Protein AF-A0A2V9XZ76-F1 (afdb_monomer_lite)

pLDDT: mean 76.07, std 20.25, range [34.03, 96.56]

Radius of gyration: 24.36 Å; chains: 1; bounding box: 45×66×50 Å

Structure (mmCIF, N/CA/C/O backbone):
data_AF-A0A2V9XZ76-F1
#
_entry.id   AF-A0A2V9XZ76-F1
#
loop_
_atom_site.group_PDB
_atom_site.id
_atom_site.type_symbol
_atom_site.label_atom_id
_atom_site.label_alt_id
_atom_site.label_comp_id
_atom_site.label_asym_id
_atom_site.label_entity_id
_atom_site.label_seq_id
_atom_site.pdbx_PDB_ins_code
_atom_site.Cartn_x
_atom_site.Cartn_y
_atom_site.Cartn_z
_atom_site.occupancy
_atom_site.B_iso_or_equiv
_atom_site.auth_seq_id
_atom_site.auth_comp_id
_atom_site.auth_asym_id
_atom_site.auth_atom_id
_atom_site.pdbx_PDB_model_num
ATOM 1 N N . MET A 1 1 ? 4.699 14.493 -15.546 1.00 86.31 1 MET A N 1
ATOM 2 C CA . MET A 1 1 ? 5.493 13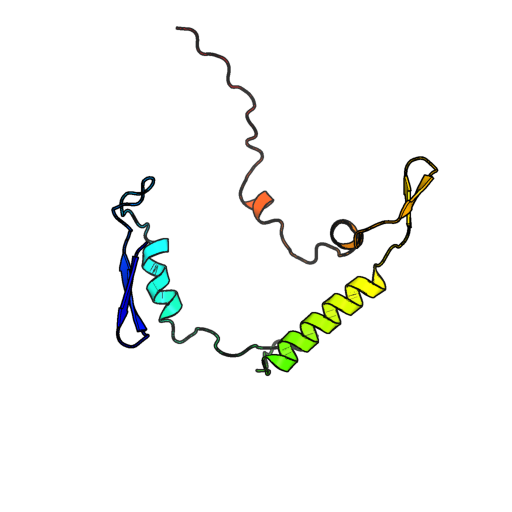.243 -15.535 1.00 86.31 1 MET A CA 1
ATOM 3 C C . MET A 1 1 ? 4.811 12.307 -16.501 1.00 86.31 1 MET A C 1
ATOM 5 O O . MET A 1 1 ? 3.592 12.213 -16.441 1.00 86.31 1 MET A O 1
ATOM 9 N N . ILE A 1 2 ? 5.573 11.661 -17.369 1.00 89.56 2 ILE A N 1
ATOM 10 C CA . ILE A 1 2 ? 5.072 10.737 -18.383 1.00 89.56 2 ILE A CA 1
ATOM 11 C C . ILE A 1 2 ? 5.649 9.357 -18.072 1.00 89.56 2 ILE A C 1
ATOM 13 O O . ILE A 1 2 ? 6.817 9.232 -17.703 1.00 89.56 2 ILE A O 1
ATOM 17 N N . ALA A 1 3 ? 4.807 8.331 -18.164 1.00 91.12 3 ALA A N 1
ATOM 18 C CA . ALA A 1 3 ? 5.172 6.947 -17.907 1.00 91.12 3 ALA A CA 1
ATOM 19 C C . ALA A 1 3 ? 5.003 6.135 -19.190 1.00 91.12 3 ALA A C 1
ATOM 21 O O . ALA A 1 3 ? 3.913 6.085 -19.760 1.00 91.12 3 ALA A O 1
ATOM 22 N N . ALA A 1 4 ? 6.073 5.474 -19.622 1.00 91.06 4 ALA A N 1
ATOM 23 C CA . ALA A 1 4 ? 6.016 4.544 -20.736 1.00 91.06 4 ALA A CA 1
ATOM 24 C C . ALA A 1 4 ? 5.711 3.138 -20.202 1.00 91.06 4 ALA A C 1
ATOM 26 O O . ALA A 1 4 ? 6.365 2.657 -19.270 1.00 91.06 4 ALA A O 1
ATOM 27 N N . VAL A 1 5 ? 4.715 2.479 -20.795 1.00 93.62 5 VAL A N 1
ATOM 28 C CA . VAL A 1 5 ? 4.245 1.145 -20.398 1.00 93.62 5 VAL A CA 1
ATOM 29 C C . VAL A 1 5 ? 4.290 0.220 -21.605 1.00 93.62 5 VAL A C 1
ATOM 31 O O . VAL A 1 5 ? 3.811 0.569 -22.683 1.00 93.62 5 VAL A O 1
ATOM 34 N N . ARG A 1 6 ? 4.835 -0.980 -21.415 1.00 93.50 6 ARG A N 1
ATOM 35 C CA . ARG A 1 6 ? 4.830 -2.050 -22.415 1.00 93.50 6 ARG A CA 1
ATOM 36 C C . ARG A 1 6 ? 4.379 -3.338 -21.751 1.00 93.50 6 ARG A C 1
ATOM 38 O O . ARG A 1 6 ? 4.868 -3.673 -20.679 1.00 93.50 6 ARG A O 1
ATOM 45 N N . GLU A 1 7 ? 3.435 -4.043 -22.374 1.00 92.94 7 GLU A N 1
ATOM 46 C CA . GLU A 1 7 ? 2.931 -5.335 -21.871 1.00 92.94 7 GLU A CA 1
ATOM 47 C C . GLU A 1 7 ? 2.448 -5.253 -20.405 1.00 92.94 7 GLU A C 1
ATOM 49 O O . GLU A 1 7 ? 2.671 -6.150 -19.595 1.00 92.94 7 GLU A O 1
ATOM 54 N N . GLY A 1 8 ? 1.830 -4.124 -20.034 1.00 89.81 8 GLY A N 1
ATOM 55 C CA . GLY A 1 8 ? 1.342 -3.866 -18.674 1.00 89.81 8 GLY A CA 1
ATOM 56 C C . GLY A 1 8 ? 2.431 -3.571 -17.635 1.00 89.81 8 GLY A C 1
ATOM 57 O O . GLY A 1 8 ? 2.111 -3.386 -16.462 1.00 89.81 8 GLY A O 1
ATOM 58 N N . LYS A 1 9 ? 3.706 -3.499 -18.035 1.00 88.62 9 LYS A N 1
ATOM 59 C CA . LYS A 1 9 ? 4.834 -3.168 -17.158 1.00 88.62 9 LYS A CA 1
ATOM 60 C C . LYS A 1 9 ? 5.357 -1.766 -17.445 1.00 88.62 9 LYS A C 1
ATOM 62 O O . LYS A 1 9 ? 5.534 -1.371 -18.596 1.00 88.62 9 LYS A O 1
ATOM 67 N N . LEU A 1 10 ? 5.627 -1.027 -16.374 1.00 89.62 10 LEU A N 1
ATOM 68 C CA . LEU A 1 10 ? 6.305 0.260 -16.437 1.00 89.62 10 LEU A CA 1
ATOM 69 C C . LEU A 1 10 ? 7.744 0.043 -16.929 1.00 89.62 10 LEU A C 1
ATOM 71 O O . LEU A 1 10 ? 8.470 -0.751 -16.332 1.00 89.62 10 LEU A O 1
ATOM 75 N N . ILE A 1 11 ? 8.142 0.733 -18.001 1.00 90.50 11 ILE A N 1
ATOM 76 C CA . ILE A 1 11 ? 9.492 0.627 -18.587 1.00 90.50 11 ILE A CA 1
ATOM 77 C C . ILE A 1 11 ? 10.346 1.872 -18.340 1.00 90.50 11 ILE A C 1
ATOM 79 O O . ILE A 1 11 ? 11.558 1.756 -18.194 1.00 90.50 11 ILE A O 1
ATOM 83 N N . SER A 1 12 ? 9.729 3.054 -18.285 1.00 87.81 12 SER A N 1
ATOM 84 C CA . SER A 1 12 ? 10.426 4.320 -18.056 1.00 87.81 12 SER A CA 1
ATOM 85 C C . SER A 1 12 ? 9.483 5.362 -17.461 1.00 87.81 12 SER A C 1
ATOM 87 O O . SER A 1 12 ? 8.268 5.306 -17.673 1.00 87.81 12 SER A O 1
ATOM 89 N N . MET A 1 13 ? 10.058 6.315 -16.729 1.00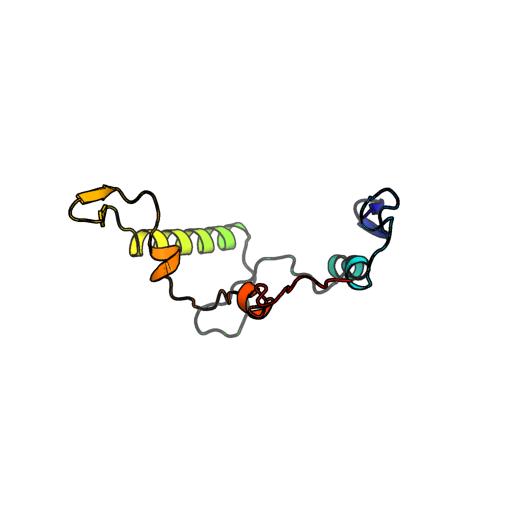 88.88 13 MET A N 1
ATOM 90 C CA . MET A 1 13 ? 9.380 7.520 -16.264 1.00 88.88 13 MET A CA 1
ATOM 91 C C . MET A 1 13 ? 10.245 8.742 -16.527 1.00 88.88 13 MET A C 1
ATOM 93 O O . MET A 1 13 ? 11.414 8.780 -16.146 1.00 88.88 13 MET A O 1
ATOM 97 N N . GLU A 1 14 ? 9.635 9.759 -17.119 1.00 88.25 14 GLU A N 1
ATOM 98 C CA . GLU A 1 14 ? 10.293 11.008 -17.477 1.00 88.25 14 GLU A CA 1
ATOM 99 C C . GLU A 1 14 ? 9.437 12.224 -17.119 1.00 88.25 14 GLU A C 1
ATOM 101 O O . GLU A 1 14 ? 8.264 12.129 -16.730 1.00 88.25 14 GLU A O 1
ATOM 106 N N . GLY A 1 15 ? 10.056 13.399 -17.156 1.00 89.00 15 GLY A N 1
ATOM 107 C CA . GLY A 1 15 ? 9.340 14.640 -16.923 1.00 89.00 15 GLY A CA 1
ATOM 108 C C . GLY A 1 15 ? 8.472 14.987 -18.117 1.00 89.00 15 GLY A C 1
ATOM 109 O O . GLY A 1 15 ? 8.834 14.740 -19.256 1.00 89.00 15 GLY A O 1
ATOM 110 N N . ASP A 1 16 ? 7.322 15.587 -17.836 1.00 89.56 16 ASP A N 1
ATOM 111 C CA . ASP A 1 16 ? 6.460 16.094 -18.898 1.00 89.56 16 ASP A CA 1
ATOM 112 C C . ASP A 1 16 ? 6.976 17.464 -19.337 1.00 89.56 16 ASP A C 1
ATOM 114 O O . ASP A 1 16 ? 6.966 18.400 -18.530 1.00 89.56 16 ASP A O 1
ATOM 118 N N . TYR A 1 17 ? 7.475 17.550 -20.571 1.00 88.50 17 TYR A N 1
ATOM 119 C CA . TYR A 1 17 ? 8.049 18.771 -21.133 1.00 88.50 17 TYR A CA 1
ATOM 120 C C . TYR A 1 17 ? 7.029 19.914 -21.206 1.00 88.50 17 TYR A C 1
ATOM 122 O O . TYR A 1 17 ? 7.388 21.064 -20.944 1.00 88.50 17 TYR A O 1
ATOM 130 N N . ASP A 1 18 ? 5.756 19.596 -21.447 1.00 90.62 18 ASP A N 1
ATOM 131 C CA . ASP A 1 18 ? 4.690 20.586 -21.626 1.00 90.62 18 ASP A CA 1
ATOM 132 C C . ASP A 1 18 ? 4.182 21.156 -20.289 1.00 90.62 18 ASP A C 1
ATOM 134 O O . ASP A 1 18 ? 3.378 22.092 -20.249 1.00 90.62 18 ASP A O 1
ATOM 138 N N . HIS A 1 19 ? 4.668 20.637 -19.157 1.00 89.06 19 HIS A N 1
ATOM 139 C CA . HIS A 1 19 ? 4.203 21.063 -17.845 1.00 89.06 19 HIS A CA 1
ATOM 140 C C . HIS A 1 19 ? 4.739 22.456 -17.461 1.00 89.06 19 HIS A C 1
ATOM 142 O O . HIS A 1 19 ? 5.933 22.661 -17.237 1.00 89.06 19 HIS A O 1
ATOM 148 N N . ILE A 1 20 ? 3.826 23.416 -17.284 1.00 90.94 20 ILE A N 1
ATOM 149 C CA . ILE A 1 20 ? 4.116 24.856 -17.143 1.00 90.94 20 ILE A CA 1
ATOM 150 C C . ILE A 1 20 ? 5.076 25.234 -16.000 1.00 90.94 20 ILE A C 1
ATOM 152 O O . ILE A 1 20 ? 5.788 26.232 -16.107 1.00 90.94 20 ILE A O 1
ATOM 156 N N . VAL A 1 21 ? 5.114 24.454 -14.913 1.00 90.25 21 VAL A N 1
ATOM 157 C CA . VAL A 1 21 ? 5.908 24.784 -13.712 1.00 90.25 21 VAL A CA 1
ATOM 158 C C . VAL A 1 21 ? 7.337 24.247 -13.786 1.00 90.25 21 VAL A C 1
ATOM 160 O O . VAL A 1 21 ? 8.276 24.935 -13.404 1.00 90.25 21 VAL A O 1
ATOM 163 N N . ASN A 1 22 ? 7.516 23.009 -14.244 1.00 85.75 22 ASN A N 1
ATOM 164 C CA . ASN A 1 22 ? 8.798 22.297 -14.184 1.00 85.75 22 ASN A CA 1
ATOM 165 C C . ASN A 1 22 ? 9.378 21.978 -15.569 1.00 85.75 22 ASN A C 1
ATOM 167 O O . ASN A 1 22 ? 10.552 21.622 -15.634 1.00 85.75 22 ASN A O 1
ATOM 171 N N . ARG A 1 23 ? 8.606 22.128 -16.657 1.00 88.00 23 ARG A N 1
ATOM 172 C CA . ARG A 1 23 ? 9.035 21.986 -18.061 1.00 88.00 23 ARG A CA 1
ATOM 173 C C . ARG A 1 23 ? 9.866 20.727 -18.314 1.00 88.00 23 ARG A C 1
ATOM 175 O O . ARG A 1 23 ? 10.971 20.789 -18.844 1.00 88.00 23 ARG A O 1
ATOM 182 N N . GLY A 1 24 ? 9.394 19.590 -17.815 1.00 87.06 24 GLY A N 1
ATOM 183 C CA . GLY A 1 24 ? 10.100 18.311 -17.935 1.00 87.06 24 GLY A CA 1
ATOM 184 C C . GLY A 1 24 ? 11.173 18.045 -16.875 1.00 87.06 24 GLY A C 1
ATOM 185 O O . GLY A 1 24 ? 11.754 16.964 -16.852 1.00 87.06 24 GLY A O 1
ATOM 186 N N . SER A 1 25 ? 11.419 18.963 -15.941 1.00 87.00 25 SER A N 1
ATOM 187 C CA . SER A 1 25 ? 12.391 18.740 -14.867 1.00 87.00 25 SER A CA 1
ATOM 188 C C . SER A 1 25 ? 11.831 17.793 -13.804 1.00 87.00 25 SER A C 1
ATOM 190 O O . SER A 1 25 ? 10.847 18.100 -13.122 1.00 87.00 25 SER A O 1
ATOM 192 N N . LEU A 1 26 ? 12.497 16.651 -13.622 1.00 87.62 26 LEU A N 1
ATOM 193 C CA . LEU A 1 26 ? 12.279 15.747 -12.495 1.00 87.62 26 LEU A CA 1
ATOM 194 C C . LEU A 1 26 ? 13.484 15.763 -11.559 1.00 87.62 26 LEU A C 1
ATOM 196 O O . LEU A 1 26 ? 14.628 15.619 -11.979 1.00 87.62 26 LEU A O 1
ATOM 200 N N . CYS A 1 27 ? 13.222 15.889 -10.261 1.00 87.81 27 CYS A N 1
ATOM 201 C CA . CYS A 1 27 ? 14.250 15.690 -9.251 1.00 87.81 27 CYS A CA 1
ATOM 202 C C . CYS A 1 27 ? 14.565 14.193 -9.080 1.00 87.81 27 CYS A C 1
ATOM 204 O O . CYS A 1 27 ? 13.758 13.326 -9.425 1.00 87.81 27 CYS A O 1
ATOM 206 N N . VAL A 1 28 ? 15.707 13.884 -8.456 1.00 86.62 28 VAL A N 1
ATOM 207 C CA . VAL A 1 28 ? 16.153 12.500 -8.192 1.00 86.62 28 VAL A CA 1
ATOM 208 C C . VAL A 1 28 ? 15.087 11.643 -7.498 1.00 86.62 28 VAL A C 1
ATOM 210 O O . VAL A 1 28 ? 14.953 10.460 -7.790 1.00 86.62 28 VAL A O 1
ATOM 213 N N . LYS A 1 29 ? 14.264 12.256 -6.636 1.00 86.25 29 LYS A N 1
ATOM 214 C CA . LYS A 1 29 ? 13.160 11.580 -5.941 1.00 86.25 29 LYS A CA 1
ATOM 215 C C . LYS A 1 29 ? 12.071 11.139 -6.918 1.00 86.25 29 LYS A C 1
ATOM 217 O O . LYS A 1 29 ? 11.628 9.999 -6.856 1.00 86.25 29 LYS A O 1
ATOM 222 N N . GLY A 1 30 ? 11.687 12.014 -7.848 1.00 84.69 30 GLY A N 1
ATOM 223 C CA . GLY A 1 30 ? 10.673 11.718 -8.861 1.00 84.69 30 GLY A CA 1
ATOM 224 C C . GLY A 1 30 ? 11.104 10.595 -9.803 1.00 84.69 30 GLY A C 1
ATOM 225 O O . GLY A 1 30 ? 10.314 9.699 -10.077 1.00 84.69 30 GLY A O 1
ATOM 226 N N . ILE A 1 31 ? 12.372 10.589 -10.221 1.00 83.44 31 ILE A N 1
ATOM 227 C CA . ILE A 1 31 ? 12.932 9.529 -11.076 1.00 83.44 31 ILE A CA 1
ATOM 228 C C . ILE A 1 31 ? 13.033 8.204 -10.301 1.00 83.44 31 ILE A C 1
ATOM 230 O O . ILE A 1 31 ? 12.675 7.145 -10.816 1.00 83.44 31 ILE A O 1
ATOM 234 N N . SER A 1 32 ? 13.441 8.255 -9.025 1.00 85.50 32 SER A N 1
ATOM 235 C CA . SER A 1 32 ? 13.595 7.055 -8.187 1.00 85.50 32 SER A CA 1
ATOM 236 C C . SER A 1 32 ? 12.293 6.296 -7.908 1.00 85.50 32 SER A C 1
ATOM 238 O O . SER A 1 32 ? 12.347 5.140 -7.493 1.00 85.50 32 SER A O 1
ATOM 240 N N . MET A 1 33 ? 11.125 6.886 -8.190 1.00 86.19 33 MET A N 1
ATOM 241 C CA . MET A 1 33 ? 9.831 6.212 -8.036 1.00 86.19 33 MET A CA 1
ATOM 242 C C . MET A 1 33 ? 9.737 4.914 -8.852 1.00 86.19 33 MET A C 1
ATOM 244 O O . MET A 1 33 ? 9.006 4.002 -8.463 1.00 86.19 33 MET A O 1
ATOM 248 N N . PHE A 1 34 ? 10.504 4.795 -9.945 1.00 87.31 34 PHE A N 1
ATOM 249 C CA . PHE A 1 34 ? 10.548 3.579 -10.760 1.00 87.31 34 PHE A CA 1
ATOM 250 C C . PHE A 1 34 ? 11.053 2.389 -9.942 1.00 87.31 34 PHE A C 1
ATOM 252 O O . PHE A 1 34 ? 10.446 1.318 -9.943 1.00 87.31 34 PHE A O 1
ATOM 259 N N . ALA A 1 35 ? 12.123 2.609 -9.174 1.00 87.06 35 ALA A N 1
ATOM 260 C CA . ALA A 1 35 ? 12.728 1.590 -8.328 1.00 87.06 35 ALA A CA 1
ATOM 261 C C . ALA A 1 35 ? 11.768 1.121 -7.224 1.00 87.06 35 ALA A C 1
ATOM 263 O O . ALA A 1 35 ? 11.744 -0.062 -6.894 1.00 87.06 35 ALA A O 1
ATOM 264 N N . THR A 1 36 ? 10.925 2.013 -6.696 1.00 86.94 36 THR A N 1
ATOM 265 C CA . THR A 1 36 ? 9.902 1.651 -5.703 1.00 86.94 36 THR A CA 1
ATOM 266 C C . THR A 1 36 ? 8.846 0.717 -6.292 1.00 86.94 36 THR A C 1
ATOM 268 O O . THR A 1 36 ? 8.450 -0.250 -5.641 1.00 86.94 36 THR A O 1
ATOM 271 N N . HIS A 1 37 ? 8.402 0.968 -7.528 1.00 86.88 37 HIS A N 1
ATOM 272 C CA . HIS A 1 37 ? 7.430 0.101 -8.195 1.00 86.88 37 HIS A CA 1
ATOM 273 C C . HIS A 1 37 ? 8.046 -1.252 -8.588 1.00 86.88 37 HIS A C 1
ATOM 275 O O . HIS A 1 37 ? 7.384 -2.285 -8.474 1.00 86.88 37 HIS A O 1
ATOM 281 N N . ALA A 1 38 ? 9.297 -1.260 -9.048 1.00 87.25 38 ALA A N 1
ATOM 282 C CA . ALA A 1 38 ? 10.005 -2.471 -9.466 1.00 87.25 38 ALA A CA 1
ATOM 283 C C . ALA A 1 38 ? 10.616 -3.275 -8.297 1.00 87.25 38 ALA A C 1
ATOM 285 O O . ALA A 1 38 ? 11.233 -4.314 -8.522 1.00 87.25 38 ALA A O 1
ATOM 286 N N . SER A 1 39 ? 10.466 -2.810 -7.053 1.00 88.94 39 SER A N 1
ATOM 287 C CA . SER A 1 39 ? 11.064 -3.446 -5.877 1.00 88.94 39 SER A CA 1
ATOM 288 C C . SER A 1 39 ? 10.470 -4.828 -5.596 1.00 88.94 39 SER A C 1
ATOM 290 O O . SER A 1 39 ? 9.259 -4.975 -5.423 1.00 88.94 39 SER A O 1
ATOM 292 N N . LEU A 1 40 ? 11.344 -5.828 -5.441 1.00 89.12 40 LEU A N 1
ATOM 293 C CA . LEU A 1 40 ? 10.973 -7.184 -5.014 1.00 89.12 40 LEU A CA 1
ATOM 294 C C . LEU A 1 40 ? 10.448 -7.228 -3.570 1.00 89.12 40 LEU A C 1
ATOM 296 O O . LEU A 1 40 ? 9.713 -8.139 -3.209 1.00 89.12 40 LEU A O 1
ATOM 300 N N . ASN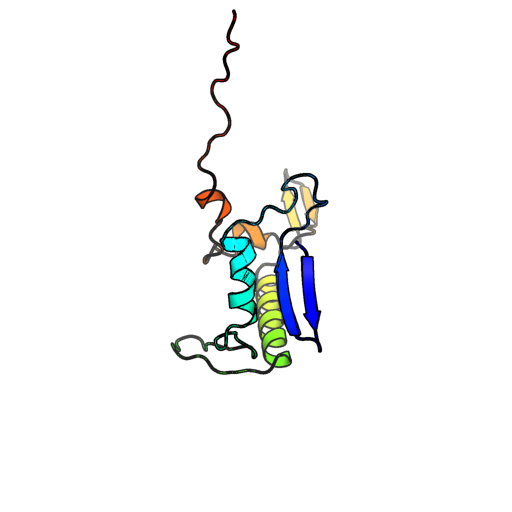 A 1 41 ? 10.788 -6.225 -2.756 1.00 91.38 41 ASN A N 1
ATOM 301 C CA . ASN A 1 41 ? 10.373 -6.134 -1.354 1.00 91.38 41 ASN A CA 1
ATOM 302 C C . ASN A 1 41 ? 9.008 -5.449 -1.179 1.00 91.38 41 ASN A C 1
ATOM 304 O O . ASN A 1 41 ? 8.602 -5.147 -0.054 1.00 91.38 41 ASN A O 1
ATOM 308 N N . ARG A 1 42 ? 8.303 -5.143 -2.274 1.00 90.88 42 ARG A N 1
ATOM 309 C CA . ARG A 1 42 ? 6.977 -4.530 -2.216 1.00 90.88 42 ARG A CA 1
ATOM 310 C C . ARG A 1 42 ? 5.977 -5.518 -1.613 1.00 90.88 42 ARG A C 1
ATOM 312 O O . ARG A 1 42 ? 5.803 -6.619 -2.120 1.00 90.88 42 ARG A O 1
ATOM 319 N N . LEU A 1 43 ? 5.273 -5.093 -0.565 1.00 92.19 43 LEU A N 1
ATOM 320 C CA . LEU A 1 43 ? 4.186 -5.877 0.021 1.00 92.19 43 LEU A CA 1
ATOM 321 C C . LEU A 1 43 ? 3.048 -6.048 -0.991 1.00 92.19 43 LEU A C 1
ATOM 323 O O . LEU A 1 43 ? 2.537 -5.069 -1.540 1.00 92.19 43 LEU A O 1
ATOM 327 N N . THR A 1 44 ? 2.659 -7.297 -1.222 1.00 91.88 44 THR A N 1
ATOM 328 C CA . THR A 1 44 ? 1.574 -7.686 -2.136 1.00 91.88 44 THR A CA 1
ATOM 329 C C . THR A 1 44 ? 0.321 -8.139 -1.394 1.00 91.88 44 THR A C 1
ATOM 331 O O . THR A 1 44 ? -0.777 -8.049 -1.943 1.00 91.88 44 THR A O 1
ATOM 334 N N . THR A 1 45 ? 0.470 -8.576 -0.142 1.00 93.94 45 THR A N 1
ATOM 335 C CA . THR A 1 45 ? -0.608 -9.056 0.723 1.00 93.94 45 THR A CA 1
ATOM 336 C C . THR A 1 45 ? -0.696 -8.220 2.005 1.00 93.94 45 THR A C 1
ATOM 338 O O . THR A 1 45 ? 0.324 -7.725 2.505 1.00 93.94 45 THR A O 1
ATOM 341 N N . PRO A 1 46 ? -1.906 -8.013 2.554 1.00 95.62 46 PRO A N 1
ATOM 342 C CA . PRO A 1 46 ? -2.064 -7.397 3.862 1.00 95.62 46 PRO A CA 1
ATOM 343 C C . PRO A 1 46 ? -1.428 -8.257 4.958 1.00 95.62 46 PRO A C 1
ATOM 345 O O . PRO A 1 46 ? -1.500 -9.485 4.932 1.00 95.62 46 PRO A O 1
ATOM 348 N N . ARG A 1 47 ? -0.842 -7.598 5.962 1.00 94.94 47 ARG A N 1
ATOM 349 C CA . ARG A 1 47 ? -0.252 -8.256 7.130 1.00 94.94 47 ARG A CA 1
ATOM 350 C C . ARG A 1 47 ? -0.861 -7.736 8.419 1.00 94.94 47 ARG A C 1
ATOM 352 O O . ARG A 1 47 ? -1.112 -6.538 8.566 1.00 94.94 47 ARG A O 1
ATOM 359 N N . TYR A 1 48 ? -1.071 -8.637 9.364 1.00 93.94 48 TYR A N 1
ATOM 360 C CA . TYR A 1 48 ? -1.604 -8.353 10.682 1.00 93.94 48 TYR A CA 1
ATOM 361 C C . TYR A 1 48 ? -0.578 -8.679 11.759 1.00 93.94 48 TYR A C 1
ATOM 363 O O . TYR A 1 48 ? 0.077 -9.714 11.719 1.00 93.94 48 TYR A O 1
ATOM 371 N N . ARG A 1 49 ? -0.461 -7.778 12.733 1.00 94.88 49 ARG A N 1
ATOM 372 C CA . ARG A 1 49 ? 0.307 -7.994 13.956 1.00 94.88 49 ARG A CA 1
ATOM 373 C C . ARG A 1 49 ? -0.671 -8.140 15.126 1.00 94.88 49 ARG A C 1
ATOM 375 O O . ARG A 1 49 ? -1.364 -7.162 15.445 1.00 94.88 49 ARG A O 1
ATOM 382 N N . PRO A 1 50 ? -0.752 -9.321 15.760 1.00 91.38 50 PRO A N 1
ATOM 383 C CA . PRO A 1 50 ? -1.551 -9.515 16.964 1.00 91.38 50 PRO A CA 1
ATOM 384 C C . PRO A 1 50 ? -1.086 -8.614 18.126 1.00 91.38 50 PRO A C 1
ATOM 386 O O . PRO A 1 50 ? 0.105 -8.313 18.235 1.00 91.38 50 PRO A O 1
ATOM 389 N N . PRO A 1 51 ? -1.992 -8.166 19.018 1.00 90.25 51 PRO A N 1
ATOM 390 C CA . PRO A 1 51 ? -1.613 -7.399 20.201 1.00 90.25 51 PRO A CA 1
ATOM 391 C C . PRO A 1 51 ? -0.638 -8.196 21.073 1.00 90.25 51 PRO A C 1
ATOM 393 O O . PRO A 1 51 ? -0.919 -9.338 21.420 1.00 90.25 51 PRO A O 1
ATOM 396 N N . GLY A 1 52 ? 0.494 -7.590 21.431 1.00 90.19 52 GLY A N 1
ATOM 397 C CA . GLY A 1 52 ? 1.529 -8.246 22.237 1.00 90.19 52 GLY A CA 1
ATOM 398 C C . GLY A 1 52 ? 2.466 -9.176 21.459 1.00 90.19 52 GLY A C 1
ATOM 399 O O . GLY A 1 52 ? 3.377 -9.726 22.065 1.00 90.19 52 GLY A O 1
ATOM 400 N N . SER A 1 53 ? 2.288 -9.324 20.142 1.00 91.38 53 SER A N 1
ATOM 401 C CA . SER A 1 53 ? 3.233 -10.027 19.269 1.00 91.38 53 SER A CA 1
ATOM 402 C C . SER A 1 53 ? 4.159 -9.043 18.547 1.00 91.38 53 SER A C 1
ATOM 404 O O . SER A 1 53 ? 3.775 -7.916 18.216 1.00 91.38 53 SER A O 1
ATOM 406 N N . ASP A 1 54 ? 5.383 -9.476 18.274 1.00 92.38 54 ASP A N 1
ATOM 407 C CA . ASP A 1 54 ? 6.375 -8.806 17.433 1.00 92.38 54 ASP A CA 1
ATOM 408 C C . ASP A 1 54 ? 6.354 -9.300 15.972 1.00 92.38 54 ASP A C 1
ATOM 410 O O . ASP A 1 54 ? 6.861 -8.610 15.076 1.00 92.38 54 ASP A O 1
ATOM 414 N N . HIS A 1 55 ? 5.689 -10.424 15.705 1.00 92.75 55 HIS A N 1
ATOM 415 C CA . HIS A 1 55 ? 5.600 -11.053 14.391 1.00 92.75 55 HIS A CA 1
ATOM 416 C C . HIS A 1 55 ? 4.436 -10.520 13.538 1.00 92.75 55 HIS A C 1
ATOM 418 O O . HIS A 1 55 ? 3.483 -9.910 14.030 1.00 92.75 55 HIS A O 1
ATOM 424 N N . TRP A 1 56 ? 4.549 -10.723 12.223 1.00 94.06 56 TRP A N 1
ATOM 425 C CA . TRP A 1 56 ? 3.535 -10.364 11.232 1.00 94.06 56 TRP A CA 1
ATOM 426 C C . TRP A 1 56 ? 3.004 -11.621 10.555 1.00 94.06 56 TRP A C 1
ATOM 428 O O . TRP A 1 56 ? 3.784 -12.450 10.094 1.00 94.06 56 TRP A O 1
ATOM 438 N N . GLU A 1 57 ? 1.688 -11.705 10.437 1.00 93.62 57 GLU A N 1
ATOM 439 C CA . GLU A 1 57 ? 0.974 -12.797 9.779 1.00 93.62 57 GLU A CA 1
ATOM 440 C C . GLU A 1 57 ? 0.280 -12.263 8.526 1.00 93.62 57 GLU A C 1
ATOM 442 O O . GLU A 1 57 ? -0.265 -11.157 8.541 1.00 93.62 57 GLU A O 1
ATOM 447 N N . GLU A 1 58 ? 0.300 -13.015 7.428 1.00 95.50 58 GLU A N 1
ATOM 448 C CA . GLU A 1 58 ? -0.435 -12.633 6.218 1.00 95.50 58 GLU A CA 1
ATOM 449 C C . GLU A 1 58 ? -1.927 -12.926 6.388 1.00 95.50 58 GLU A C 1
ATOM 451 O O . GLU A 1 58 ? -2.310 -13.970 6.915 1.00 95.50 58 GLU A O 1
ATOM 456 N N . ILE A 1 59 ? -2.774 -11.992 5.956 1.00 95.44 59 ILE A N 1
ATOM 457 C CA . ILE A 1 59 ? -4.234 -12.116 6.045 1.00 95.44 59 ILE A CA 1
ATOM 458 C C . ILE A 1 59 ? -4.887 -11.792 4.702 1.00 95.44 59 ILE A C 1
ATOM 460 O O . ILE A 1 59 ? -4.289 -11.143 3.839 1.00 95.44 59 ILE A O 1
ATOM 464 N N . SER A 1 60 ? -6.140 -12.215 4.532 1.00 96.56 60 SER A N 1
ATOM 465 C CA . SER A 1 60 ? -6.923 -11.863 3.348 1.00 96.56 60 SER A CA 1
ATOM 466 C C . SER A 1 60 ? -7.298 -10.374 3.339 1.00 96.56 60 SER A C 1
ATOM 468 O O . SER A 1 60 ? -7.338 -9.705 4.378 1.00 96.56 60 SER A O 1
ATOM 470 N N . TRP A 1 61 ? -7.597 -9.842 2.152 1.00 95.38 61 TRP A N 1
ATOM 471 C CA . TRP A 1 61 ? -8.106 -8.475 2.012 1.00 95.38 61 TRP A CA 1
ATOM 472 C C . TRP A 1 61 ? -9.447 -8.279 2.724 1.00 95.38 61 TRP A C 1
ATOM 474 O O . TRP A 1 61 ? -9.630 -7.254 3.382 1.00 95.38 61 TRP A O 1
ATOM 484 N N . ASP A 1 62 ? -10.337 -9.270 2.666 1.00 96.12 62 ASP A N 1
ATOM 485 C CA . ASP A 1 62 ? -11.636 -9.215 3.338 1.00 96.12 62 ASP A CA 1
ATOM 486 C C . ASP A 1 62 ? -11.471 -9.156 4.860 1.00 96.12 62 ASP A C 1
ATOM 488 O O . ASP A 1 62 ? -12.064 -8.296 5.516 1.00 96.12 62 ASP A O 1
ATOM 492 N N . ASP A 1 63 ? -10.579 -9.977 5.423 1.00 94.50 63 ASP A N 1
ATOM 493 C CA . ASP A 1 63 ? -10.268 -9.946 6.856 1.00 94.50 63 ASP A CA 1
ATOM 494 C C . ASP A 1 63 ? -9.631 -8.618 7.272 1.00 94.50 63 ASP A C 1
ATOM 496 O O . ASP A 1 63 ? -9.954 -8.071 8.333 1.00 94.50 63 ASP A O 1
ATOM 500 N N . ALA A 1 64 ? -8.724 -8.080 6.451 1.00 95.44 64 ALA A N 1
ATOM 501 C CA . ALA A 1 64 ? -8.055 -6.812 6.727 1.00 95.44 64 ALA A CA 1
ATOM 502 C C . ALA A 1 64 ? -9.070 -5.666 6.806 1.00 95.44 64 ALA A C 1
ATOM 504 O O . ALA A 1 64 ? -9.087 -4.905 7.782 1.00 95.44 64 ALA A O 1
ATOM 505 N N . ILE A 1 65 ? -9.951 -5.579 5.808 1.00 95.50 65 ILE A N 1
ATOM 506 C CA . ILE A 1 65 ? -10.991 -4.552 5.726 1.00 95.50 65 ILE A CA 1
ATOM 507 C C . ILE A 1 65 ? -11.999 -4.726 6.865 1.00 95.50 65 ILE A C 1
ATOM 509 O O . ILE A 1 65 ? -12.304 -3.751 7.559 1.00 95.50 65 ILE A O 1
ATOM 513 N N . ALA A 1 66 ? -12.460 -5.952 7.126 1.00 95.75 66 ALA A N 1
ATOM 514 C CA . ALA A 1 66 ? -13.405 -6.239 8.203 1.00 95.75 66 ALA A CA 1
ATOM 515 C C . ALA A 1 66 ? -12.853 -5.817 9.575 1.00 95.75 66 ALA A C 1
ATOM 517 O O . ALA A 1 66 ? -13.549 -5.160 10.355 1.00 95.75 66 ALA A O 1
ATOM 518 N N . ARG A 1 67 ? -11.579 -6.112 9.860 1.00 93.25 67 ARG A N 1
ATOM 519 C CA . ARG A 1 67 ? -10.917 -5.717 11.116 1.00 93.25 67 ARG A CA 1
ATOM 520 C C . ARG A 1 67 ? -10.821 -4.201 11.267 1.00 93.25 67 ARG A C 1
ATOM 522 O O . ARG A 1 67 ? -11.067 -3.679 12.358 1.00 93.25 67 ARG A O 1
ATOM 529 N N . VAL A 1 68 ? -10.466 -3.482 10.200 1.00 93.56 68 VAL A N 1
ATOM 530 C CA . VAL A 1 68 ? -10.414 -2.010 10.215 1.00 93.56 68 VAL A CA 1
ATOM 531 C C . VAL A 1 68 ? -11.811 -1.430 10.437 1.00 93.56 68 VAL A C 1
ATOM 533 O O . VAL A 1 68 ? -11.985 -0.587 11.318 1.00 93.56 68 VAL A O 1
ATOM 536 N N . ALA A 1 69 ? -12.820 -1.933 9.723 1.00 94.12 69 ALA A N 1
ATOM 537 C CA . ALA A 1 69 ? -14.206 -1.497 9.866 1.00 94.12 69 ALA A CA 1
ATOM 538 C C . ALA A 1 69 ? -14.738 -1.712 11.293 1.00 94.12 69 ALA A C 1
ATOM 540 O O . ALA A 1 69 ? -15.334 -0.803 11.875 1.00 94.12 69 ALA A O 1
ATOM 541 N N . GLN A 1 70 ? -14.463 -2.871 11.901 1.00 93.31 70 GLN A N 1
ATOM 542 C CA . GLN A 1 70 ? -14.830 -3.155 13.291 1.00 93.31 70 GLN A CA 1
ATOM 543 C C . GLN A 1 70 ? -14.184 -2.172 14.272 1.00 93.31 70 GLN A C 1
ATOM 545 O O . GLN A 1 70 ? -14.861 -1.672 15.172 1.00 93.31 70 GLN A O 1
ATOM 550 N N . LYS A 1 71 ? -12.894 -1.853 14.097 1.00 90.12 71 LYS A N 1
ATOM 551 C CA . LYS A 1 71 ? -12.197 -0.876 14.950 1.00 90.12 71 LYS A CA 1
ATOM 552 C C . LYS A 1 71 ? -12.782 0.526 14.801 1.00 90.12 71 LYS A C 1
ATOM 554 O O . LYS A 1 71 ? -13.037 1.174 15.812 1.0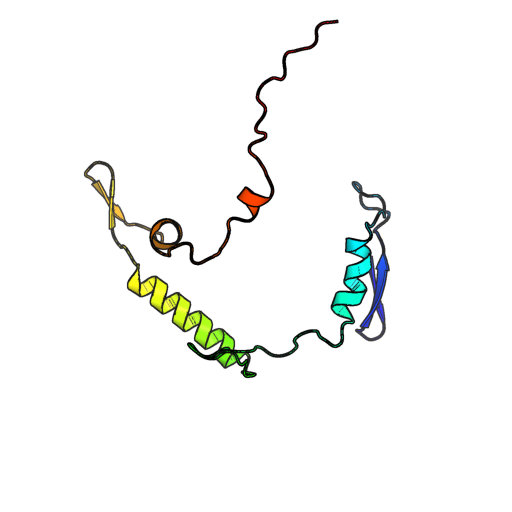0 90.12 71 LYS A O 1
ATOM 559 N N . ILE A 1 72 ? -13.044 0.967 13.569 1.00 89.44 72 ILE A N 1
ATOM 560 C CA . ILE A 1 72 ? -13.678 2.267 13.301 1.00 89.44 72 ILE A CA 1
ATOM 561 C C . ILE A 1 72 ? -15.053 2.330 13.971 1.00 89.44 72 ILE A C 1
ATOM 563 O O . ILE A 1 72 ? -15.337 3.282 14.698 1.00 89.44 72 ILE A O 1
ATOM 567 N N . ARG A 1 73 ? -15.884 1.297 13.786 1.00 89.44 73 ARG A N 1
ATOM 568 C CA . ARG A 1 73 ? -17.218 1.221 14.393 1.00 89.44 73 ARG A CA 1
ATOM 569 C C . ARG A 1 73 ? -17.146 1.238 15.916 1.00 89.44 73 ARG A C 1
ATOM 571 O O . ARG A 1 73 ? -17.856 2.019 16.537 1.00 89.44 73 ARG A O 1
ATOM 578 N N . LYS A 1 74 ? -16.260 0.438 16.515 1.00 88.75 74 LYS A N 1
ATOM 579 C CA . LYS A 1 74 ? -16.062 0.402 17.970 1.00 88.75 74 LYS A CA 1
ATOM 580 C C . LYS A 1 74 ? -15.683 1.778 18.517 1.00 88.75 74 LYS A C 1
ATOM 582 O O . LYS A 1 74 ? -16.263 2.211 19.507 1.00 88.75 74 LYS A O 1
ATOM 587 N N . THR A 1 75 ? -14.746 2.472 17.871 1.00 86.88 75 THR A N 1
ATOM 588 C CA . THR A 1 75 ? -14.341 3.823 18.283 1.00 86.88 75 THR A CA 1
ATOM 589 C C . THR A 1 75 ? -15.487 4.816 18.135 1.00 86.88 75 THR A C 1
ATOM 591 O O . THR A 1 75 ? -15.738 5.585 19.060 1.00 86.88 75 THR A O 1
ATOM 594 N N . ARG A 1 76 ? -16.212 4.785 17.010 1.00 85.88 76 ARG A N 1
ATOM 595 C CA . ARG A 1 76 ? -17.389 5.635 16.786 1.00 85.88 76 ARG A CA 1
ATOM 596 C C . ARG A 1 76 ? -18.420 5.433 17.892 1.00 85.88 76 ARG A C 1
ATOM 598 O O . ARG A 1 76 ? -18.804 6.399 18.537 1.00 85.88 76 ARG A O 1
ATOM 605 N N . ASP A 1 77 ? -18.825 4.189 18.125 1.00 87.31 77 ASP A N 1
ATOM 606 C CA . ASP A 1 77 ? -19.879 3.850 19.082 1.00 87.31 77 ASP A CA 1
ATOM 607 C C . ASP A 1 77 ? -19.464 4.203 20.521 1.00 87.31 77 ASP A C 1
ATOM 609 O O . ASP A 1 77 ? -20.265 4.737 21.280 1.00 87.31 77 ASP A O 1
ATOM 613 N N . ALA A 1 78 ? -18.195 3.986 20.884 1.00 85.94 78 ALA A N 1
ATOM 614 C CA . ALA A 1 78 ? -17.677 4.309 22.215 1.00 85.94 78 ALA A CA 1
ATOM 615 C C . ALA A 1 78 ? -17.540 5.815 22.486 1.00 85.94 78 ALA A C 1
ATOM 617 O O . ALA A 1 78 ? -17.400 6.227 23.636 1.00 85.94 78 ALA A O 1
ATOM 618 N N . THR A 1 79 ? -17.512 6.644 21.443 1.00 79.25 79 THR A N 1
ATOM 619 C CA . THR A 1 79 ? -17.182 8.068 21.572 1.00 79.25 79 THR A CA 1
ATOM 620 C C . THR A 1 79 ? -18.233 9.005 20.985 1.00 79.25 79 THR A C 1
ATOM 622 O O . THR A 1 79 ? -18.007 10.216 20.905 1.00 79.25 79 THR A O 1
ATOM 625 N N . TRP A 1 80 ? -19.382 8.451 20.604 1.00 80.44 80 TRP A N 1
ATOM 626 C CA . TRP A 1 80 ? -20.515 9.182 20.061 1.00 80.44 80 TRP A CA 1
ATOM 627 C C . TRP A 1 80 ? -21.110 10.142 21.097 1.00 80.44 80 TRP A C 1
ATOM 629 O O . TRP A 1 80 ? -21.371 9.762 22.236 1.00 80.44 80 TRP A O 1
ATOM 639 N N . ILE A 1 81 ? -21.352 11.386 20.686 1.00 76.19 81 ILE A N 1
ATOM 640 C CA . ILE A 1 81 ? -22.046 12.405 21.480 1.00 76.19 81 ILE A CA 1
ATOM 641 C C . ILE A 1 81 ? -23.186 12.925 20.610 1.00 76.19 81 ILE A C 1
ATOM 643 O O . ILE A 1 81 ? -22.932 13.463 19.536 1.00 76.19 81 ILE A O 1
ATOM 647 N N . ALA A 1 82 ? -24.432 12.739 21.048 1.00 76.31 82 ALA A N 1
ATOM 648 C CA . ALA A 1 82 ? -25.606 13.129 20.265 1.00 76.31 82 ALA A CA 1
ATOM 649 C C . ALA A 1 82 ? -25.926 14.633 20.375 1.00 76.31 82 ALA A C 1
ATOM 651 O O . ALA A 1 82 ? -26.365 15.248 19.403 1.00 76.31 82 ALA A O 1
ATOM 652 N N . THR A 1 83 ? -25.685 15.235 21.541 1.00 77.88 83 THR A N 1
ATOM 653 C CA . THR A 1 83 ? -25.989 16.641 21.838 1.00 77.88 83 THR A CA 1
ATOM 654 C C . THR A 1 83 ? -24.862 17.280 22.648 1.00 77.88 83 THR A C 1
ATOM 656 O O . THR A 1 83 ? -24.237 16.630 23.486 1.00 77.88 83 THR A O 1
ATOM 659 N N . GLU A 1 84 ? -24.582 18.555 22.384 1.00 77.94 84 GLU A N 1
ATOM 660 C CA . GLU A 1 84 ? -23.631 19.375 23.146 1.00 77.94 84 GLU A CA 1
ATOM 661 C C . GLU A 1 84 ? -24.328 20.679 23.553 1.00 77.94 84 GLU A C 1
ATOM 663 O O . GLU A 1 84 ? -25.172 21.196 22.814 1.00 77.94 84 GLU A O 1
ATOM 668 N N . LYS A 1 85 ? -23.988 21.199 24.738 1.00 74.56 85 LYS A N 1
ATOM 669 C CA . LYS A 1 85 ? -24.445 22.513 25.198 1.00 74.56 85 LYS A CA 1
ATOM 670 C C . LYS A 1 85 ? -23.449 23.580 24.761 1.00 74.56 85 LYS A C 1
ATOM 672 O O . LYS A 1 85 ? -22.297 23.549 25.186 1.00 74.56 85 LYS A O 1
ATOM 677 N N . VAL A 1 86 ? -23.914 24.519 23.944 1.00 74.81 86 VAL A N 1
ATOM 678 C CA . VAL A 1 86 ? -23.181 25.739 23.583 1.00 74.81 86 VAL A CA 1
ATOM 679 C C . VAL A 1 86 ? -24.053 26.911 24.013 1.00 74.81 86 VAL A C 1
ATOM 681 O O . VAL A 1 86 ? -25.202 26.994 23.579 1.00 74.81 86 VAL A O 1
ATOM 684 N N . ASP A 1 87 ? -23.533 27.762 24.900 1.00 69.19 87 ASP A N 1
ATOM 685 C CA . ASP A 1 87 ? -24.206 28.973 25.393 1.00 69.19 87 ASP A CA 1
ATOM 686 C C . ASP A 1 87 ? -25.669 28.717 25.823 1.00 69.19 87 ASP A C 1
ATOM 688 O O . ASP A 1 87 ? -26.615 29.322 25.316 1.00 69.19 87 ASP A O 1
ATOM 692 N N . ASP A 1 88 ? -25.846 27.734 26.717 1.00 72.12 88 ASP A N 1
ATOM 693 C CA . ASP A 1 88 ? -27.118 27.298 27.322 1.00 72.12 88 ASP A CA 1
ATOM 694 C C . ASP A 1 88 ? -28.183 26.716 26.373 1.00 72.12 88 ASP A C 1
ATOM 696 O O . ASP A 1 88 ? -29.298 26.402 26.800 1.00 72.12 88 ASP A O 1
ATOM 700 N N . LYS A 1 89 ? -27.845 26.474 25.100 1.00 67.75 89 LYS A N 1
ATOM 701 C CA . LYS A 1 89 ? -28.722 25.799 24.130 1.00 67.75 89 LYS A CA 1
ATOM 702 C C . LYS A 1 89 ? -28.194 24.404 23.797 1.00 67.75 89 LYS A C 1
ATOM 704 O O . LYS A 1 89 ? -27.010 24.225 23.516 1.00 67.75 89 LYS A O 1
ATOM 709 N N . GLU A 1 90 ? -29.078 23.406 23.813 1.00 75.00 90 GLU A N 1
ATOM 710 C CA . GLU A 1 90 ? -28.757 22.056 23.335 1.00 75.00 90 GLU A CA 1
ATOM 711 C C . GLU A 1 90 ? -28.809 22.019 21.809 1.00 75.00 90 GLU A C 1
ATOM 713 O O . GLU A 1 90 ? -29.856 22.244 21.199 1.00 75.00 90 GLU A O 1
ATOM 718 N N . VAL A 1 91 ? -27.666 21.733 21.185 1.00 76.81 91 VAL A N 1
ATOM 719 C CA . VAL A 1 91 ? -27.541 21.645 19.727 1.00 76.81 91 VAL A CA 1
ATOM 720 C C . VAL A 1 91 ? -27.230 20.193 19.337 1.00 76.81 91 VAL A C 1
ATOM 722 O O . VAL A 1 91 ? -26.357 19.571 19.954 1.00 76.81 91 VAL A O 1
ATOM 725 N N . PRO A 1 92 ? -27.908 19.619 18.319 1.00 73.31 92 PRO A N 1
ATOM 726 C CA . PRO A 1 92 ? -27.582 18.286 17.826 1.00 73.31 92 PRO A CA 1
ATOM 727 C C . PRO A 1 92 ? -26.201 18.289 17.167 1.00 73.31 92 PRO A C 1
ATOM 729 O O . PRO A 1 92 ? -25.948 19.018 16.201 1.00 73.31 92 PRO A O 1
ATOM 732 N N . VAL A 1 93 ? -25.303 17.445 17.670 1.00 70.38 93 VAL A N 1
ATOM 733 C CA . VAL A 1 93 ? -23.941 17.338 17.148 1.00 70.38 93 VAL A CA 1
ATOM 734 C C . VAL A 1 93 ? -23.958 16.416 15.930 1.00 70.38 93 VAL A C 1
ATOM 736 O O . VAL A 1 93 ? -24.149 15.210 16.038 1.00 70.38 93 VAL A O 1
ATOM 739 N N . ARG A 1 94 ? -23.731 16.978 14.738 1.00 60.72 94 ARG A N 1
ATOM 740 C CA . ARG A 1 94 ? -23.676 16.230 13.463 1.00 60.72 94 ARG A CA 1
ATOM 741 C C . ARG A 1 94 ? -22.269 15.731 13.107 1.00 60.72 94 ARG A C 1
ATOM 743 O O . ARG A 1 94 ? -21.913 15.665 11.935 1.00 60.72 94 ARG A O 1
ATOM 750 N N . ARG A 1 95 ? -21.444 15.449 14.114 1.00 60.28 95 ARG A N 1
ATOM 751 C CA . ARG A 1 95 ? -20.061 14.979 13.953 1.00 60.28 95 ARG A CA 1
ATOM 752 C C . ARG A 1 95 ? -19.684 14.059 15.104 1.00 60.28 95 ARG A C 1
ATOM 754 O O . ARG A 1 95 ? -20.068 14.307 16.244 1.00 60.28 95 ARG A O 1
ATOM 761 N N . GLU A 1 96 ? -18.865 13.050 14.853 1.00 54.72 96 GLU A N 1
ATOM 762 C CA . GLU A 1 96 ? -18.177 12.339 15.924 1.00 54.72 96 GLU A CA 1
ATOM 763 C C . GLU A 1 96 ? -17.138 13.279 16.569 1.00 54.72 96 GLU A C 1
ATOM 765 O O . GLU A 1 96 ? -16.012 13.451 16.107 1.00 54.72 96 GLU A O 1
ATOM 770 N N . GLN A 1 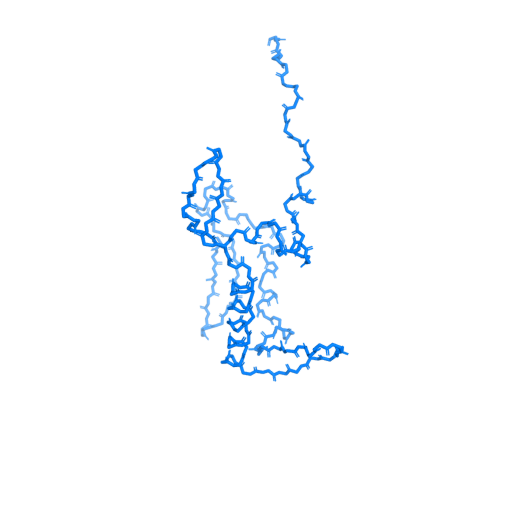97 ? -17.529 13.972 17.642 1.00 50.09 97 GLN A N 1
ATOM 771 C CA . GLN A 1 97 ? -16.703 15.006 18.290 1.00 50.09 97 GLN A CA 1
ATOM 772 C C . GLN A 1 97 ? -15.379 14.491 18.875 1.00 50.09 97 GLN A C 1
ATOM 774 O O . GLN A 1 97 ? -14.481 15.264 19.214 1.00 50.09 97 GLN A O 1
ATOM 779 N N . SER A 1 98 ? -15.228 13.177 18.984 1.00 39.34 98 SER A N 1
ATOM 780 C CA . SER A 1 98 ? -14.044 12.530 19.529 1.00 39.34 98 SER A CA 1
ATOM 781 C C . SER A 1 98 ? -12.845 12.499 18.594 1.00 39.34 98 SER A C 1
ATOM 783 O O . SER A 1 98 ? -11.737 12.284 19.096 1.00 39.34 98 SER A O 1
ATOM 785 N N . ARG A 1 99 ? -13.021 12.760 17.288 1.00 45.16 99 ARG A N 1
ATOM 786 C CA . ARG A 1 99 ? -11.908 12.715 16.331 1.00 45.16 99 ARG A CA 1
ATOM 787 C C . ARG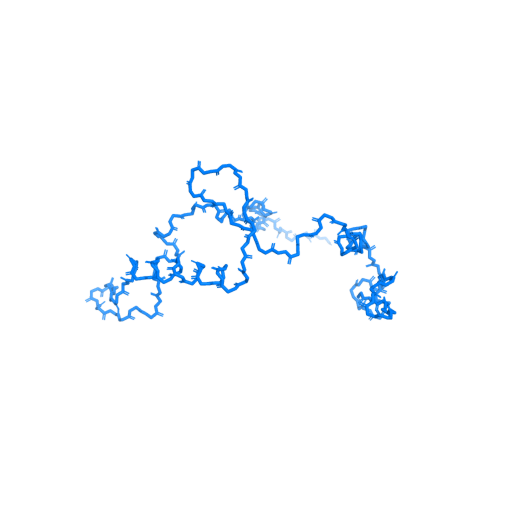 A 1 99 ? -10.816 13.745 16.653 1.00 45.16 99 ARG A C 1
ATOM 789 O O . ARG A 1 99 ? -9.660 13.489 16.349 1.00 45.16 99 ARG A O 1
ATOM 796 N N . GLN A 1 100 ? -11.155 14.853 17.321 1.00 44.47 100 GLN A N 1
ATOM 797 C CA . GLN A 1 100 ? -10.179 15.896 17.668 1.00 44.47 100 GLN A CA 1
ATOM 798 C C . GLN A 1 100 ? -9.704 15.861 19.133 1.00 44.47 100 GLN A C 1
ATOM 800 O O . GLN A 1 100 ? -8.603 16.318 19.411 1.00 44.47 100 GLN A O 1
ATOM 805 N N . ARG A 1 101 ? -10.527 15.394 20.091 1.00 39.38 101 ARG A N 1
ATOM 806 C CA . ARG A 1 101 ? -10.268 15.635 21.533 1.00 39.38 101 ARG A CA 1
ATOM 807 C C . ARG A 1 101 ? -10.093 14.398 22.419 1.00 39.38 101 ARG A C 1
ATOM 809 O O . ARG A 1 101 ? -9.537 14.537 23.502 1.00 39.38 101 ARG A O 1
ATOM 816 N N . ARG A 1 102 ? -10.580 13.213 22.024 1.00 34.72 102 ARG A N 1
ATOM 817 C CA . ARG A 1 102 ? -10.564 12.012 22.900 1.00 34.72 102 ARG A CA 1
ATOM 818 C C . ARG A 1 102 ? -10.070 10.730 22.259 1.00 34.72 102 ARG A C 1
ATOM 820 O O . ARG A 1 102 ? -9.662 9.832 22.992 1.00 34.72 102 ARG A O 1
ATOM 827 N N . CYS A 1 103 ? -10.026 10.646 20.930 1.00 34.03 103 CYS A N 1
ATOM 828 C CA . CYS A 1 103 ? -9.002 9.813 20.329 1.00 34.03 103 CYS A CA 1
ATOM 829 C C . CYS A 1 103 ? -7.699 10.536 20.652 1.00 34.03 103 CYS A C 1
ATOM 831 O O . CYS A 1 103 ? -7.314 11.469 19.951 1.00 34.03 103 CYS A O 1
ATOM 833 N N . GLY A 1 104 ? -7.100 10.195 21.798 1.00 34.31 104 GLY A N 1
ATOM 834 C CA . GLY A 1 104 ? -5.744 10.597 22.096 1.00 34.31 104 GLY A CA 1
ATOM 835 C C . GLY A 1 104 ? -4.945 10.409 20.820 1.00 34.31 104 GLY A C 1
ATOM 836 O O . GLY A 1 104 ? -5.104 9.406 20.118 1.00 34.31 104 GLY A O 1
ATOM 837 N N . GLN A 1 105 ? -4.168 11.431 20.512 1.00 40.16 105 GLN A N 1
ATOM 838 C CA . GLN A 1 105 ? -3.102 11.453 19.538 1.00 40.16 105 GLN A CA 1
ATOM 839 C C . GLN A 1 105 ? -2.100 10.332 19.869 1.00 40.16 105 GLN A C 1
ATOM 841 O O . GLN A 1 105 ? -0.949 10.576 20.201 1.00 40.16 105 GLN A O 1
ATOM 846 N N . LEU A 1 106 ? -2.523 9.070 19.823 1.00 37.34 106 LEU A N 1
ATOM 847 C CA . LEU A 1 106 ? -1.653 7.916 19.732 1.00 37.34 106 LEU A CA 1
ATOM 848 C C . LEU A 1 106 ? -1.185 7.917 18.277 1.00 37.34 106 LEU A C 1
ATOM 850 O O . LEU A 1 106 ? -1.716 7.245 17.400 1.00 37.34 106 LEU A O 1
ATOM 854 N N . SER A 1 107 ? -0.242 8.836 18.069 1.00 39.00 107 SER A N 1
ATOM 855 C CA . SER A 1 107 ? 0.746 8.918 17.005 1.00 39.00 107 SER A CA 1
ATOM 856 C C . SER A 1 107 ? 0.305 9.139 15.558 1.00 39.00 107 SER A C 1
ATOM 858 O O . SER A 1 107 ? 1.099 8.838 14.668 1.00 39.00 107 SER A O 1
ATOM 860 N N . ILE A 1 108 ? -0.843 9.759 15.261 1.00 43.62 108 ILE A N 1
ATOM 861 C CA . ILE A 1 108 ? -0.835 10.617 14.061 1.00 43.62 108 ILE A CA 1
ATOM 862 C C . ILE A 1 108 ? -0.071 11.865 14.488 1.00 43.62 108 ILE A C 1
ATOM 864 O O . ILE A 1 108 ? -0.647 12.839 14.971 1.00 43.62 108 ILE A O 1
ATOM 868 N N . GLY A 1 109 ? 1.261 11.770 14.438 1.00 43.47 109 GLY A N 1
ATOM 869 C CA . GLY A 1 109 ? 2.110 12.943 14.531 1.00 43.47 109 GLY A CA 1
ATOM 870 C C . GLY A 1 109 ? 1.573 13.943 13.523 1.00 43.47 109 GLY A C 1
ATOM 871 O O . GLY A 1 109 ? 1.329 13.587 12.369 1.00 43.47 109 GLY A O 1
ATOM 872 N N . ASP A 1 110 ? 1.316 15.167 13.967 1.00 48.91 110 ASP A N 1
ATOM 873 C CA . ASP A 1 110 ? 0.997 16.228 13.033 1.00 48.91 110 ASP A CA 1
ATOM 874 C C . ASP A 1 110 ? 2.298 16.582 12.313 1.00 48.91 110 ASP A C 1
ATOM 876 O O . ASP A 1 110 ? 3.037 17.481 12.711 1.00 48.91 110 ASP A O 1
ATOM 880 N N . TYR A 1 111 ? 2.639 15.787 11.300 1.00 48.66 111 TYR A N 1
ATOM 881 C CA . TYR A 1 111 ? 3.869 15.940 10.533 1.00 48.66 111 TYR A CA 1
ATOM 882 C C . TYR A 1 111 ? 3.941 17.323 9.878 1.00 48.66 111 TYR A C 1
ATOM 884 O O . TYR A 1 111 ? 5.035 17.800 9.600 1.00 48.66 111 TYR A O 1
ATOM 892 N N . THR A 1 112 ? 2.809 18.020 9.715 1.00 58.25 112 THR A N 1
ATOM 893 C CA . THR A 1 112 ? 2.808 19.407 9.240 1.00 58.25 112 THR A CA 1
ATOM 894 C C . THR A 1 112 ? 3.486 20.348 10.243 1.00 58.25 112 THR A C 1
ATOM 896 O O . THR A 1 112 ? 4.333 21.145 9.845 1.00 58.25 112 THR A O 1
ATOM 899 N N . SER A 1 113 ? 3.249 20.165 11.547 1.00 59.28 113 SER A N 1
ATOM 900 C CA . SER A 1 113 ? 3.922 20.915 12.623 1.00 59.28 113 SER A CA 1
ATOM 901 C C . SER A 1 113 ? 5.424 20.628 12.745 1.00 59.28 113 SER A C 1
ATOM 903 O O . SER A 1 113 ? 6.172 21.465 13.241 1.00 59.28 113 SER A O 1
ATOM 905 N N . GLN A 1 114 ? 5.879 19.466 12.264 1.00 58.25 114 GLN A N 1
ATOM 906 C CA . GLN A 1 114 ? 7.304 19.120 12.192 1.00 58.25 114 GLN A CA 1
ATOM 907 C C . GLN A 1 114 ? 7.970 19.676 10.924 1.00 58.25 114 GLN A C 1
ATOM 909 O O . GLN A 1 114 ? 9.189 19.823 10.884 1.00 58.25 114 GLN A O 1
ATOM 914 N N . CYS A 1 115 ? 7.183 19.975 9.885 1.00 50.78 115 CYS A N 1
ATOM 915 C CA . CYS A 1 115 ? 7.678 20.444 8.592 1.00 50.78 115 CYS A CA 1
ATOM 916 C C . CYS A 1 115 ? 7.711 21.970 8.462 1.00 50.78 115 CYS A C 1
ATOM 918 O O . CYS A 1 115 ? 8.596 22.491 7.785 1.00 50.78 115 CYS A O 1
ATOM 920 N N . THR A 1 116 ? 6.780 22.695 9.082 1.00 53.59 116 THR A N 1
ATOM 921 C CA . THR A 1 116 ? 6.776 24.163 9.064 1.00 53.59 116 THR A CA 1
ATOM 922 C C . THR A 1 116 ? 7.033 24.696 10.470 1.00 53.59 116 THR A C 1
ATOM 924 O O . THR A 1 116 ? 6.090 24.759 11.264 1.00 53.59 116 THR A O 1
ATOM 927 N N . PRO A 1 117 ? 8.269 25.127 10.798 1.00 48.59 117 PRO A N 1
ATOM 928 C CA . PRO A 1 117 ? 8.456 26.032 11.920 1.00 48.59 117 PRO A CA 1
ATOM 929 C C . PRO A 1 117 ? 7.568 27.253 11.669 1.00 48.59 117 PRO A C 1
ATOM 931 O O . PRO A 1 117 ? 7.346 27.628 10.516 1.00 48.59 117 PRO A O 1
ATOM 934 N N . SER A 1 118 ? 7.044 27.857 12.728 1.00 55.22 118 SER A N 1
ATOM 935 C CA . SER A 1 118 ? 6.234 29.076 12.708 1.00 55.22 118 SER A CA 1
ATOM 936 C C . SER A 1 118 ? 6.977 30.255 12.057 1.00 55.22 118 SER A C 1
ATOM 938 O O . SER A 1 118 ? 7.457 31.156 12.732 1.00 55.22 118 SER A O 1
ATOM 940 N N . GLY A 1 119 ? 7.083 30.250 10.732 1.00 46.44 119 GLY A N 1
ATOM 941 C CA . GLY A 1 119 ? 7.578 31.332 9.890 1.00 46.44 119 GLY A CA 1
ATOM 942 C C . GLY A 1 119 ? 6.407 32.081 9.274 1.00 46.44 119 GLY A C 1
ATOM 943 O O . GLY A 1 119 ? 6.356 32.288 8.064 1.00 46.44 119 GLY A O 1
ATOM 944 N N . ARG A 1 120 ? 5.410 32.431 10.093 1.00 43.97 120 ARG A N 1
ATOM 945 C CA . ARG A 1 120 ? 4.353 33.355 9.691 1.00 43.97 120 ARG A CA 1
ATOM 946 C C . ARG A 1 120 ? 4.906 34.768 9.884 1.00 43.97 120 ARG A C 1
ATOM 948 O O . ARG A 1 120 ? 4.778 35.322 10.959 1.00 43.97 120 ARG A O 1
ATOM 955 N N . LEU A 1 121 ? 5.577 35.260 8.841 1.00 45.97 121 LEU A N 1
ATOM 956 C CA . LEU A 1 121 ? 5.782 36.668 8.471 1.00 45.97 121 LEU A CA 1
ATOM 957 C C . LEU A 1 121 ? 5.625 37.703 9.607 1.00 45.97 121 LEU A C 1
ATOM 959 O O . LEU A 1 121 ? 4.650 38.447 9.620 1.00 45.97 121 LEU A O 1
ATOM 963 N N . ASP A 1 122 ? 6.620 37.810 10.484 1.00 39.44 122 ASP A N 1
ATOM 964 C CA . ASP A 1 122 ? 6.870 39.046 11.227 1.00 39.44 122 ASP A CA 1
ATOM 965 C C . ASP A 1 122 ? 7.989 39.813 10.511 1.00 39.44 122 ASP A C 1
ATOM 967 O O . ASP A 1 122 ? 9.112 39.328 10.385 1.00 39.44 122 ASP A O 1
ATOM 971 N N . GLY A 1 123 ? 7.674 41.017 10.024 1.00 40.44 123 GLY A N 1
ATOM 972 C CA . GLY A 1 123 ? 8.684 42.005 9.632 1.00 40.44 123 GLY A CA 1
ATOM 973 C C . GLY A 1 123 ? 9.014 42.101 8.141 1.00 40.44 123 GLY A C 1
ATOM 974 O O . GLY A 1 123 ? 10.175 41.999 7.757 1.00 40.44 123 GLY A O 1
ATOM 975 N N . MET A 1 124 ? 8.028 42.403 7.294 1.00 37.00 124 MET A N 1
ATOM 976 C CA . MET A 1 124 ? 8.295 43.005 5.981 1.00 37.00 124 MET A CA 1
ATOM 977 C C . MET A 1 124 ? 8.079 44.521 6.097 1.00 37.00 124 MET A C 1
ATOM 979 O O . MET A 1 124 ? 6.999 45.036 5.820 1.00 37.00 124 MET A O 1
ATOM 983 N N . GLN A 1 125 ? 9.094 45.239 6.589 1.00 44.12 125 GLN A N 1
ATOM 984 C CA . GLN A 1 125 ? 9.135 46.697 6.455 1.00 44.12 125 GLN A CA 1
ATOM 985 C C . GLN A 1 125 ? 9.332 47.053 4.972 1.00 44.12 125 GLN A C 1
ATOM 987 O O . GLN A 1 125 ? 10.155 46.420 4.302 1.00 44.12 125 GLN A O 1
ATOM 992 N N . PRO A 1 126 ? 8.615 48.055 4.435 1.00 39.50 126 PRO A N 1
ATOM 993 C CA . PRO A 1 126 ? 8.823 48.497 3.066 1.00 39.50 126 PRO A CA 1
ATOM 994 C C . PRO A 1 126 ? 10.208 49.142 2.957 1.00 39.50 126 PRO A C 1
ATOM 996 O O . PRO A 1 126 ? 10.486 50.146 3.613 1.00 39.50 126 PRO A O 1
ATOM 999 N N . ARG A 1 127 ? 11.088 48.575 2.122 1.00 35.44 127 ARG A N 1
ATOM 1000 C CA . ARG A 1 127 ? 12.304 49.277 1.699 1.00 35.44 127 ARG A CA 1
ATOM 1001 C C . ARG A 1 127 ? 11.882 50.471 0.851 1.00 35.44 127 ARG A C 1
ATOM 1003 O O . ARG A 1 127 ? 11.443 50.297 -0.280 1.00 35.44 127 ARG A O 1
ATOM 1010 N N . GLN A 1 128 ? 12.008 51.663 1.422 1.00 40.53 128 GLN A N 1
ATOM 1011 C CA . GLN A 1 128 ? 12.149 52.879 0.639 1.00 40.53 128 GLN A CA 1
ATOM 1012 C C . GLN A 1 128 ? 13.546 52.878 0.023 1.00 40.53 128 GLN A C 1
ATOM 1014 O O . GLN A 1 128 ? 14.513 52.722 0.764 1.00 40.53 128 GLN A O 1
ATOM 1019 N N . HIS A 1 129 ? 13.614 52.967 -1.304 1.00 43.19 129 HIS A N 1
ATOM 1020 C CA . HIS A 1 129 ? 14.558 53.747 -2.111 1.00 43.19 129 HIS A CA 1
ATOM 1021 C C . HIS A 1 129 ? 14.195 53.565 -3.585 1.00 43.19 129 HIS A C 1
ATOM 1023 O O . HIS A 1 129 ? 14.036 52.397 -4.006 1.00 43.19 129 HIS A O 1
#

Sequence (129 aa):
MIAAVREGKLISMEGDYDHIVNRGSLCVKGISMFATHASLNRLTTPRYRPPGSDHWEEISWDDAIARVAQKIRKTRDATWIATEKVDDKEVPVRREQSRQRRCGQLSIGDYTSQCTPSGRLDGMQPRQH

Secondary structure (DSSP, 8-state):
-EEEEETTEEEEEE--TT-TTTTT---HHHHHHHHHHT-TT---S-EE--TT----EE--HHHHHHHHHHHHHHHHHHH--SEEEETTEEEE--S-THHHHTS--SS---HHHHH--S-----------

Foldseek 3Di:
DDFDDDPNDTDADWADLPDPPQNTDDDPVRRCVNCVVVDPPDDPFDWDDDVPGPDIDGDHPVVVVVVVVVVVVVVLVVQDDQWDDDPNDTDGDPDSPCVPPPVPCPDPPPVVCVVDDPPPDDDPDDDDD